Protein AF-A0ABD5MRG3-F1 (afdb_monomer_lite)

Radius of gyration: 15.88 Å; chains: 1; bounding box: 38×18×53 Å

Foldseek 3Di:
DLVVVLVVLVVVLVVVLVVVVVVVVVCVPDDDDDLPQLVVLLVLLCVLQVVLVVQCVCVVVDVRDNSVSVSSNSSSVSSNCSSVVVVVSNDDDD

pLDDT: mean 73.6, std 13.41, range [42.59, 91.44]

Secondary structure (DSSP, 8-state):
-HHHHHHHHHHHHHHHHHHHHHHHHHGGGS---TT--HHHHHHHHHHHHHHHHHHHHHHHHSS--HHHHHHHHHHHHHHHHHHHHTGGGSS---

Structure (mmCIF, N/CA/C/O backbone):
data_AF-A0ABD5MRG3-F1
#
_entry.id   AF-A0ABD5MRG3-F1
#
loop_
_atom_site.group_PDB
_atom_site.id
_atom_site.type_symbol
_atom_site.label_atom_id
_atom_site.label_alt_id
_atom_site.label_comp_id
_atom_site.label_asym_id
_atom_site.label_entity_id
_atom_site.label_seq_id
_atom_site.pdbx_PDB_ins_code
_atom_site.Cartn_x
_atom_site.Cartn_y
_atom_site.Cartn_z
_atom_site.occupancy
_atom_site.B_iso_or_equiv
_atom_site.auth_seq_id
_atom_site.auth_comp_id
_atom_site.auth_asym_id
_atom_site.auth_atom_id
_atom_site.pdbx_PDB_model_num
ATOM 1 N N . MET A 1 1 ? 1.794 -8.104 -22.766 1.00 59.38 1 MET A N 1
ATOM 2 C CA . MET A 1 1 ? 1.685 -9.099 -21.675 1.00 59.38 1 MET A CA 1
ATOM 3 C C . MET A 1 1 ? 1.904 -8.456 -20.308 1.00 59.38 1 MET A C 1
ATOM 5 O O . MET A 1 1 ? 0.983 -8.476 -19.507 1.00 59.38 1 MET A O 1
ATOM 9 N N . ILE A 1 2 ? 3.050 -7.810 -20.068 1.00 53.78 2 ILE A N 1
ATOM 10 C CA . ILE A 1 2 ? 3.375 -7.145 -18.788 1.00 53.78 2 ILE A CA 1
ATOM 11 C C . ILE A 1 2 ? 2.370 -6.035 -18.431 1.00 53.78 2 ILE A C 1
ATOM 13 O O . ILE A 1 2 ? 1.807 -6.040 -17.343 1.00 53.78 2 ILE A O 1
ATOM 17 N N . ILE A 1 3 ? 2.039 -5.158 -19.386 1.00 58.25 3 ILE A N 1
ATOM 18 C CA . ILE A 1 3 ? 1.043 -4.082 -19.204 1.00 58.25 3 ILE A CA 1
ATOM 19 C C . ILE A 1 3 ? -0.332 -4.638 -18.792 1.00 58.25 3 ILE A C 1
ATOM 21 O O . ILE A 1 3 ? -1.002 -4.094 -17.919 1.00 58.25 3 ILE A O 1
ATOM 25 N N . SER A 1 4 ? -0.744 -5.758 -19.389 1.00 56.91 4 SER A N 1
ATOM 26 C CA . SER A 1 4 ? -2.015 -6.423 -19.088 1.00 56.91 4 SER A CA 1
ATOM 27 C C . SER A 1 4 ? -2.037 -6.978 -17.659 1.00 56.91 4 SER A C 1
ATOM 29 O O . SER A 1 4 ? -3.034 -6.838 -16.961 1.00 56.91 4 SER A O 1
ATOM 31 N N . ILE A 1 5 ? -0.922 -7.555 -17.205 1.00 63.16 5 ILE A N 1
ATOM 32 C CA . ILE A 1 5 ? -0.758 -8.071 -15.839 1.00 63.16 5 ILE A CA 1
ATOM 33 C C . ILE A 1 5 ? -0.756 -6.913 -14.831 1.00 63.16 5 ILE A C 1
ATOM 35 O O . ILE A 1 5 ? -1.440 -6.985 -13.811 1.00 63.16 5 ILE A O 1
ATOM 39 N N . ALA A 1 6 ? -0.065 -5.815 -15.144 1.00 59.47 6 ALA A N 1
ATOM 40 C CA . ALA A 1 6 ? -0.017 -4.623 -14.301 1.00 59.47 6 ALA A CA 1
ATOM 41 C C . ALA A 1 6 ? -1.411 -4.008 -14.085 1.00 59.47 6 ALA A C 1
ATOM 43 O O . ALA A 1 6 ? -1.774 -3.670 -12.957 1.00 59.47 6 ALA A O 1
ATOM 44 N N . LEU A 1 7 ? -2.223 -3.925 -15.144 1.00 59.94 7 LEU A N 1
ATOM 45 C CA . LEU A 1 7 ? -3.602 -3.437 -15.061 1.00 59.94 7 LEU A CA 1
ATOM 46 C C . LEU A 1 7 ? -4.477 -4.325 -14.173 1.00 59.94 7 LEU A C 1
ATOM 48 O O . LEU A 1 7 ? -5.265 -3.806 -13.387 1.00 59.94 7 LEU A O 1
ATOM 52 N N . VAL A 1 8 ? -4.309 -5.647 -14.245 1.00 66.19 8 VAL A N 1
ATOM 53 C CA . VAL A 1 8 ? -5.041 -6.596 -13.391 1.00 66.19 8 VAL A CA 1
ATOM 54 C C . VAL A 1 8 ? -4.649 -6.430 -11.921 1.00 66.19 8 VAL A C 1
ATOM 56 O O . VAL A 1 8 ? -5.523 -6.358 -11.058 1.00 66.19 8 VAL A O 1
ATOM 59 N N . VAL A 1 9 ? -3.353 -6.305 -11.622 1.00 68.88 9 VAL A N 1
ATOM 60 C CA . VAL A 1 9 ? -2.853 -6.101 -10.250 1.00 68.88 9 VAL A CA 1
ATOM 61 C C . VAL A 1 9 ? -3.346 -4.772 -9.665 1.00 68.88 9 VAL A C 1
ATOM 63 O O . VAL A 1 9 ? -3.767 -4.725 -8.504 1.00 68.88 9 VAL A O 1
ATOM 66 N N . LEU A 1 10 ? -3.356 -3.705 -10.469 1.00 66.88 10 LEU A N 1
ATOM 67 C CA . LEU A 1 10 ? -3.899 -2.400 -10.087 1.00 66.88 10 LEU A CA 1
ATOM 68 C C . LEU A 1 10 ? -5.399 -2.486 -9.762 1.00 66.88 10 LEU A C 1
ATOM 70 O O . LEU A 1 10 ? -5.854 -1.973 -8.741 1.00 66.88 10 LEU A O 1
ATOM 74 N N . LEU A 1 11 ? -6.172 -3.179 -10.598 1.00 69.06 11 LEU A N 1
ATOM 75 C CA . LEU A 1 11 ? -7.612 -3.349 -10.395 1.00 69.06 11 LEU A CA 1
ATOM 76 C C . LEU A 1 11 ? -7.907 -4.132 -9.109 1.00 69.06 11 LEU A C 1
ATOM 78 O O . LEU A 1 11 ? -8.745 -3.719 -8.30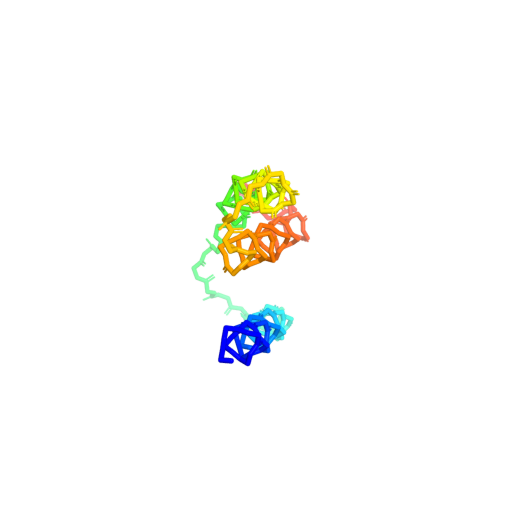8 1.00 69.06 11 LEU A O 1
ATOM 82 N N . LEU A 1 12 ? -7.166 -5.216 -8.864 1.00 62.97 12 LEU A N 1
ATOM 83 C CA . LEU A 1 12 ? -7.290 -6.024 -7.649 1.00 62.97 12 LEU A CA 1
ATOM 84 C C . LEU A 1 12 ? -6.950 -5.222 -6.387 1.00 62.97 12 LEU A C 1
ATOM 86 O O . LEU A 1 12 ? -7.668 -5.307 -5.391 1.00 62.97 12 LEU A O 1
ATOM 90 N N . THR A 1 13 ? -5.899 -4.402 -6.420 1.00 62.03 13 THR A N 1
ATOM 91 C CA . THR A 1 13 ? -5.515 -3.567 -5.269 1.00 62.03 13 THR A CA 1
ATOM 92 C C . THR A 1 13 ? -6.521 -2.451 -4.990 1.00 62.03 13 THR A C 1
ATOM 94 O O . THR A 1 13 ? -6.815 -2.187 -3.821 1.00 62.03 13 THR A O 1
ATOM 97 N N . ILE A 1 14 ? -7.114 -1.843 -6.024 1.00 70.75 14 ILE A N 1
ATOM 98 C CA . ILE A 1 14 ? -8.214 -0.876 -5.874 1.00 70.75 14 ILE A CA 1
ATOM 99 C C . ILE A 1 14 ? -9.433 -1.553 -5.238 1.00 70.75 14 ILE A C 1
ATOM 101 O O . ILE A 1 14 ? -9.981 -1.037 -4.262 1.00 70.75 14 ILE A O 1
ATOM 105 N N . ILE A 1 15 ? -9.819 -2.736 -5.727 1.00 73.81 15 ILE A N 1
ATOM 106 C CA . ILE A 1 15 ? -10.942 -3.510 -5.178 1.00 73.81 15 ILE A CA 1
ATOM 107 C C . ILE A 1 15 ? -10.701 -3.840 -3.701 1.00 73.81 15 ILE A C 1
ATOM 109 O O . ILE A 1 15 ? -11.580 -3.607 -2.871 1.00 73.81 15 ILE A O 1
ATOM 113 N N . VAL A 1 16 ? -9.510 -4.330 -3.348 1.00 66.25 16 VAL A N 1
ATOM 114 C CA . VAL A 1 16 ? -9.150 -4.665 -1.961 1.00 66.25 16 VAL A CA 1
ATOM 115 C C . VAL A 1 16 ? -9.155 -3.419 -1.073 1.00 66.25 16 VAL A C 1
ATOM 117 O O . VAL A 1 16 ? -9.706 -3.456 0.027 1.00 66.25 16 VAL A O 1
ATOM 120 N N . SER A 1 17 ? -8.619 -2.297 -1.555 1.00 64.50 17 SER A N 1
ATOM 121 C CA . SER A 1 17 ? -8.604 -1.023 -0.822 1.00 64.50 17 SER A CA 1
ATOM 122 C C . SER A 1 17 ? -10.019 -0.512 -0.534 1.00 64.50 17 SER A C 1
ATOM 124 O O . SER A 1 17 ? -10.327 -0.140 0.600 1.00 64.50 17 SER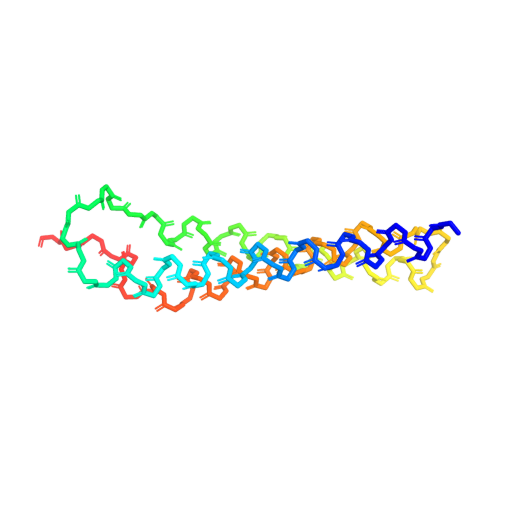 A O 1
ATOM 126 N N . ILE A 1 18 ? -10.906 -0.560 -1.533 1.00 72.81 18 ILE A N 1
ATOM 127 C CA . ILE A 1 18 ? -12.316 -0.173 -1.395 1.00 72.81 18 ILE A CA 1
ATOM 128 C C . ILE A 1 18 ? -13.052 -1.138 -0.459 1.00 72.81 18 ILE A C 1
ATOM 130 O O . ILE A 1 18 ? -13.780 -0.695 0.430 1.00 72.81 18 ILE A O 1
ATOM 134 N N . ALA A 1 19 ? -12.843 -2.449 -0.597 1.00 68.75 19 ALA A N 1
ATOM 135 C CA . ALA A 1 19 ? -13.459 -3.452 0.267 1.00 68.75 19 ALA A CA 1
ATOM 136 C C . ALA A 1 19 ? -13.058 -3.252 1.737 1.00 68.75 19 ALA A C 1
ATOM 138 O O . ALA A 1 19 ? -13.919 -3.233 2.617 1.00 68.75 19 ALA A O 1
ATOM 139 N N . LEU A 1 20 ? -11.771 -3.021 2.011 1.00 59.72 20 LEU A N 1
ATOM 140 C CA . LEU A 1 20 ? -11.276 -2.717 3.354 1.00 59.72 20 LEU A CA 1
ATOM 141 C C . LEU A 1 20 ? -11.865 -1.407 3.891 1.00 59.72 20 LEU A C 1
ATOM 143 O O . LEU A 1 20 ? -12.299 -1.363 5.044 1.00 59.72 20 LEU A O 1
ATOM 147 N N . MET A 1 21 ? -11.956 -0.366 3.058 1.00 61.69 21 MET A N 1
ATOM 148 C CA . MET A 1 21 ? -12.592 0.903 3.422 1.00 61.69 21 MET A CA 1
ATOM 149 C C . MET A 1 21 ? -14.069 0.710 3.800 1.00 61.69 21 MET A C 1
ATOM 151 O O . MET A 1 21 ? -14.506 1.207 4.840 1.00 61.69 21 MET A O 1
ATOM 155 N N . LEU A 1 22 ? -14.827 -0.066 3.020 1.00 68.69 22 LEU A N 1
ATOM 156 C CA . LEU A 1 22 ? -16.236 -0.379 3.282 1.00 68.69 22 LEU A CA 1
ATOM 157 C C . LEU A 1 22 ? -16.424 -1.238 4.539 1.00 68.69 22 LEU A C 1
ATOM 159 O O . LEU A 1 22 ? -17.345 -0.989 5.321 1.00 68.69 22 LEU A O 1
ATOM 163 N N . VAL A 1 23 ? -15.547 -2.218 4.775 1.00 60.91 23 VAL A N 1
ATOM 164 C CA . VAL A 1 23 ? -15.558 -3.046 5.991 1.00 60.91 23 VAL A CA 1
ATOM 165 C C . VAL A 1 23 ? -15.291 -2.186 7.226 1.00 60.91 23 VAL A C 1
ATOM 167 O O . VAL A 1 23 ? -16.011 -2.299 8.220 1.00 60.91 23 VAL A O 1
ATOM 170 N N . VAL A 1 24 ? -14.309 -1.284 7.168 1.00 57.00 24 VAL A N 1
ATOM 171 C CA . VAL A 1 24 ? -14.014 -0.342 8.259 1.00 57.00 24 VAL A CA 1
ATOM 172 C C . VAL A 1 24 ? -15.181 0.623 8.483 1.00 57.00 24 VAL A C 1
ATOM 174 O O . VAL A 1 24 ? -15.538 0.895 9.632 1.00 57.00 24 VAL A O 1
ATOM 177 N N . TRP A 1 25 ? -15.815 1.104 7.411 1.00 54.47 25 TRP A N 1
ATOM 178 C CA . TRP A 1 25 ? -16.956 2.012 7.510 1.00 54.47 25 TRP A CA 1
ATOM 179 C C . TRP A 1 25 ? -18.178 1.325 8.137 1.00 54.47 25 TRP A C 1
ATOM 181 O O . TRP A 1 25 ? -18.779 1.871 9.065 1.00 54.47 25 TRP A O 1
ATOM 191 N N . LYS A 1 26 ? -18.505 0.094 7.726 1.00 55.62 26 LYS A N 1
ATOM 192 C CA . LYS A 1 26 ? -19.615 -0.681 8.307 1.00 55.62 26 LYS A CA 1
ATOM 193 C C . LYS A 1 26 ? -19.363 -1.086 9.764 1.00 55.62 26 LYS A C 1
ATOM 195 O O . LYS A 1 26 ? -20.295 -1.064 10.566 1.00 55.62 26 LYS A O 1
ATOM 200 N N . ARG A 1 27 ? -18.111 -1.367 10.153 1.00 48.88 27 ARG A N 1
ATOM 201 C CA . ARG A 1 27 ? -17.746 -1.742 11.536 1.00 48.88 27 ARG A CA 1
ATOM 202 C C . ARG A 1 27 ? -17.917 -0.627 12.575 1.00 48.88 27 ARG A C 1
ATOM 204 O O . ARG A 1 27 ? -17.852 -0.917 13.764 1.00 48.88 27 ARG A O 1
ATOM 211 N N . LYS A 1 28 ? -18.205 0.625 12.186 1.00 49.47 28 LYS A N 1
ATOM 212 C CA . LYS A 1 28 ? -18.605 1.673 13.150 1.00 49.47 28 LYS A CA 1
ATOM 213 C C . LYS A 1 28 ? -19.926 1.367 13.875 1.00 49.47 28 LYS A C 1
ATOM 215 O O . LYS A 1 28 ? -20.160 1.977 14.912 1.00 49.47 28 LYS A O 1
ATOM 220 N N . LYS A 1 29 ? -20.774 0.465 13.356 1.00 46.09 29 LYS A N 1
ATOM 221 C CA . LYS A 1 29 ? -22.092 0.151 13.943 1.00 46.09 29 LYS A CA 1
ATOM 222 C C . LYS A 1 29 ? -22.136 -1.080 14.856 1.00 46.09 29 LYS A C 1
ATOM 224 O O . LYS A 1 29 ? -23.124 -1.234 15.561 1.00 46.09 29 LYS A O 1
ATOM 229 N N . THR A 1 30 ? -21.108 -1.930 14.878 1.00 42.97 30 THR A N 1
ATOM 230 C CA . THR A 1 30 ? -21.168 -3.213 15.599 1.00 42.97 30 THR A CA 1
ATOM 231 C C . THR A 1 30 ? -20.021 -3.322 16.595 1.00 42.97 30 THR A C 1
ATOM 233 O O . THR A 1 30 ? -18.888 -3.665 16.269 1.00 42.97 30 THR A O 1
ATOM 236 N N . THR A 1 31 ? -20.365 -2.906 17.805 1.00 51.25 31 THR A N 1
ATOM 237 C CA . THR A 1 31 ? -19.843 -3.242 19.131 1.00 51.25 31 THR A CA 1
ATOM 238 C C . THR A 1 31 ? -18.966 -4.512 19.191 1.00 51.25 31 THR A C 1
ATOM 240 O O . THR A 1 31 ? -19.334 -5.553 18.664 1.00 51.25 31 THR A O 1
ATOM 243 N N . GLU A 1 32 ? -17.816 -4.393 19.872 1.00 49.72 32 GLU A N 1
ATOM 244 C CA . GLU A 1 32 ? -16.975 -5.478 20.432 1.00 49.72 32 GLU A CA 1
ATOM 245 C C . GLU A 1 32 ? -16.219 -6.453 19.505 1.00 49.72 32 GLU A C 1
ATOM 247 O O . GLU A 1 32 ? -16.301 -7.669 19.638 1.00 49.72 32 GLU A O 1
ATOM 252 N N . ILE A 1 33 ? -15.330 -5.943 18.649 1.00 48.50 33 ILE A N 1
ATOM 253 C CA . ILE A 1 33 ? -14.315 -6.783 17.987 1.00 48.50 33 ILE A CA 1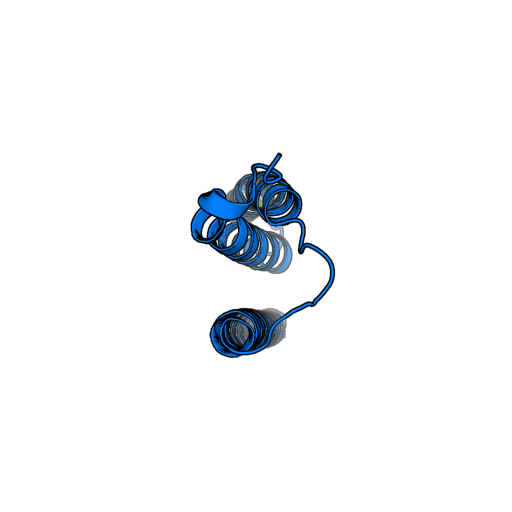
ATOM 254 C C . ILE A 1 33 ? -12.932 -6.356 18.481 1.00 48.50 33 ILE A C 1
ATOM 256 O O . ILE A 1 33 ? -12.609 -5.168 18.418 1.00 48.50 33 ILE A O 1
ATOM 260 N N . GLN A 1 34 ? -12.161 -7.326 19.001 1.00 52.19 34 GLN A N 1
ATOM 261 C CA . GLN A 1 34 ? -10.753 -7.253 19.430 1.00 52.19 34 GLN A CA 1
ATOM 262 C C . GLN A 1 34 ? -10.056 -5.965 18.983 1.00 52.19 34 GLN A C 1
ATOM 264 O O . GLN A 1 34 ? -9.932 -5.736 17.778 1.00 52.19 34 GLN A O 1
ATOM 269 N N . LYS A 1 35 ? -9.628 -5.131 19.948 1.00 63.16 35 LYS A N 1
ATOM 270 C CA . LYS A 1 35 ? -9.056 -3.784 19.740 1.00 63.16 35 LYS A CA 1
ATOM 271 C C . LYS A 1 35 ? -8.108 -3.772 18.535 1.00 63.16 35 LYS A C 1
ATOM 273 O O . LYS A 1 35 ? -6.926 -4.079 18.662 1.00 63.16 35 LYS A O 1
ATOM 278 N N . THR A 1 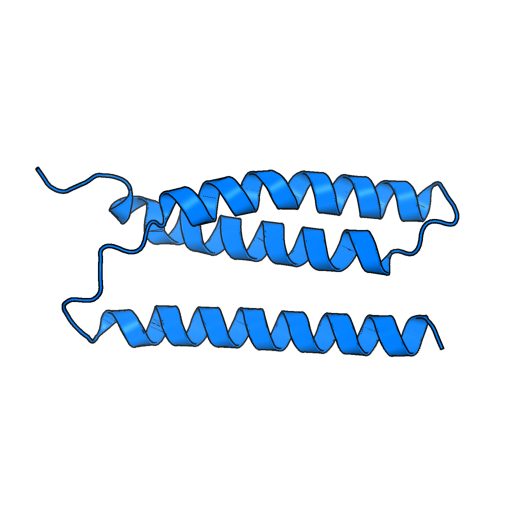36 ? -8.643 -3.422 17.366 1.00 71.25 36 THR A N 1
ATOM 279 C CA . THR A 1 36 ? -7.892 -3.392 16.112 1.00 71.25 36 THR A CA 1
ATOM 280 C C . THR A 1 36 ? -6.708 -2.451 16.299 1.00 71.25 36 THR A C 1
ATOM 282 O O . THR A 1 36 ? -6.894 -1.300 16.700 1.00 71.25 36 THR A O 1
ATOM 285 N N . ASN A 1 37 ? -5.486 -2.931 16.057 1.00 78.69 37 ASN A N 1
ATOM 286 C CA . ASN A 1 37 ? -4.282 -2.139 16.285 1.00 78.69 37 ASN A CA 1
ATOM 287 C C . ASN A 1 37 ? -4.051 -1.169 15.117 1.00 78.69 37 ASN A C 1
ATOM 289 O O . ASN A 1 37 ? -3.218 -1.389 14.242 1.00 78.69 37 ASN A O 1
ATOM 293 N N . TYR A 1 38 ? -4.798 -0.064 15.114 1.00 83.25 38 TYR A N 1
ATOM 294 C CA . TYR A 1 38 ? -4.667 1.004 14.118 1.00 83.25 38 TYR A CA 1
ATOM 295 C C . TYR A 1 38 ? -3.272 1.636 14.091 1.00 83.25 38 TYR A C 1
ATOM 297 O O . TYR A 1 38 ? -2.862 2.167 13.061 1.00 83.25 38 TYR A O 1
ATOM 305 N N . ARG A 1 39 ? -2.517 1.544 15.193 1.00 82.44 39 ARG A N 1
ATOM 306 C CA . ARG A 1 39 ? -1.124 1.991 15.233 1.00 82.44 39 ARG A CA 1
ATOM 307 C C . ARG A 1 39 ? -0.226 1.081 14.391 1.00 82.44 39 ARG A C 1
ATOM 309 O O . ARG A 1 39 ? 0.637 1.589 13.691 1.00 82.44 39 ARG A O 1
ATOM 316 N N . ALA A 1 40 ? -0.460 -0.233 14.399 1.00 82.19 40 ALA A N 1
ATOM 317 C CA . ALA A 1 40 ? 0.269 -1.168 13.539 1.00 82.19 40 ALA A CA 1
ATOM 318 C C . ALA A 1 40 ? -0.011 -0.916 12.049 1.00 82.19 40 ALA A C 1
ATOM 320 O O . ALA A 1 40 ? 0.925 -0.902 11.258 1.00 82.19 40 ALA A O 1
ATOM 321 N N . PHE A 1 41 ? -1.263 -0.626 11.673 1.00 86.19 41 PHE A N 1
ATOM 322 C CA . PHE A 1 41 ? -1.585 -0.209 10.301 1.00 86.19 41 PHE A CA 1
ATOM 323 C C . PHE A 1 41 ? -0.835 1.065 9.903 1.00 86.19 41 PHE A C 1
ATOM 325 O O . PHE A 1 41 ? -0.228 1.106 8.842 1.00 86.19 41 PHE A O 1
ATOM 332 N N . PHE A 1 42 ? -0.787 2.072 10.775 1.00 86.44 42 PHE A N 1
ATOM 333 C CA . PHE A 1 42 ? -0.029 3.290 10.490 1.00 86.44 42 PHE A CA 1
ATOM 334 C C . PHE A 1 42 ? 1.468 3.024 10.261 1.00 86.44 42 PHE A C 1
ATOM 336 O O . PHE A 1 42 ? 2.045 3.546 9.312 1.00 86.44 42 PHE A O 1
ATOM 343 N N . ILE A 1 43 ? 2.077 2.185 11.107 1.00 82.62 43 ILE A N 1
ATOM 344 C CA . ILE A 1 43 ? 3.495 1.814 11.005 1.00 82.62 43 ILE A CA 1
ATOM 345 C C . ILE A 1 43 ? 3.762 1.066 9.693 1.00 82.62 43 ILE A C 1
ATOM 347 O O . ILE A 1 43 ? 4.656 1.463 8.955 1.00 82.62 43 ILE A O 1
ATOM 351 N N . MET A 1 44 ? 2.955 0.053 9.356 1.00 84.00 44 MET A N 1
ATOM 352 C CA . MET A 1 44 ? 3.087 -0.673 8.083 1.00 84.00 44 MET A CA 1
ATOM 353 C C . MET A 1 44 ? 2.938 0.257 6.873 1.00 84.00 44 MET A C 1
ATOM 355 O O . MET A 1 44 ? 3.680 0.133 5.903 1.00 84.00 44 MET A O 1
ATOM 359 N N . GLY A 1 45 ? 2.015 1.218 6.947 1.00 86.75 45 GLY A N 1
ATOM 360 C CA . GLY A 1 45 ? 1.825 2.223 5.908 1.00 86.75 45 GLY A CA 1
ATOM 361 C C . GLY A 1 45 ? 3.057 3.093 5.681 1.00 86.75 45 GLY A C 1
ATOM 362 O O . GLY A 1 45 ? 3.538 3.181 4.554 1.00 86.75 45 GLY A O 1
ATOM 363 N N . ILE A 1 46 ? 3.613 3.674 6.747 1.00 83.25 46 ILE A N 1
ATOM 364 C CA . ILE A 1 46 ? 4.824 4.506 6.665 1.00 83.25 46 ILE A CA 1
ATOM 365 C C . ILE A 1 46 ? 6.057 3.692 6.268 1.00 83.25 46 ILE A C 1
ATOM 367 O O . ILE A 1 46 ? 6.986 4.261 5.711 1.00 83.25 46 ILE A O 1
ATOM 371 N N . SER A 1 47 ? 6.088 2.381 6.507 1.00 78.81 47 SER A N 1
ATOM 372 C CA . SER A 1 47 ? 7.157 1.520 5.993 1.00 78.81 47 SER A CA 1
ATOM 373 C C . SER A 1 47 ? 7.013 1.251 4.491 1.00 78.81 47 SER A C 1
ATOM 375 O O . SER A 1 47 ? 7.989 1.371 3.755 1.00 78.81 47 SER A O 1
ATOM 377 N N . PHE A 1 48 ? 5.811 0.917 4.010 1.00 83.00 48 PHE A N 1
ATOM 378 C CA . PHE A 1 48 ? 5.601 0.546 2.604 1.00 83.00 48 PHE A CA 1
ATOM 379 C C . PHE A 1 48 ? 5.510 1.733 1.645 1.00 83.00 48 PHE A C 1
ATOM 381 O O . PHE A 1 48 ? 5.896 1.599 0.489 1.00 83.00 48 PHE A O 1
ATOM 388 N N . LEU A 1 49 ? 5.053 2.898 2.105 1.00 85.06 49 LEU A N 1
ATOM 389 C C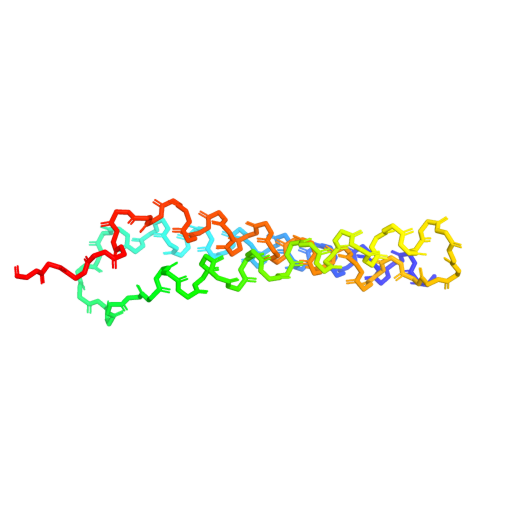A . LEU A 1 49 ? 4.921 4.097 1.273 1.00 85.06 49 LEU A CA 1
ATOM 390 C C . LEU A 1 49 ? 6.268 4.579 0.690 1.00 85.06 49 LEU A C 1
ATOM 392 O O . LEU 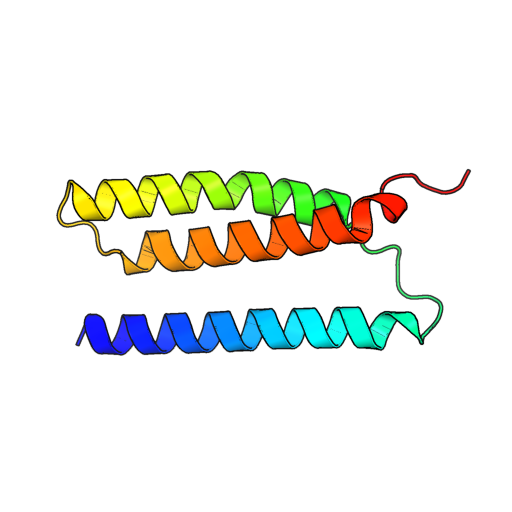A 1 49 ? 6.350 4.712 -0.533 1.00 85.06 49 LEU A O 1
ATOM 396 N N . PRO A 1 50 ? 7.340 4.791 1.483 1.00 72.12 50 PRO A N 1
ATOM 397 C CA . PRO A 1 50 ? 8.648 5.161 0.948 1.00 72.12 50 PRO A CA 1
ATOM 398 C C . PRO A 1 50 ? 9.285 4.023 0.145 1.00 72.12 50 PRO A C 1
ATOM 400 O O . PRO A 1 50 ? 9.926 4.302 -0.860 1.00 72.12 50 PRO A O 1
ATOM 403 N N . LEU A 1 51 ? 9.072 2.754 0.519 1.00 80.81 51 LEU A N 1
ATOM 404 C CA . LEU A 1 51 ? 9.543 1.610 -0.271 1.00 80.81 51 LEU A CA 1
ATOM 405 C C . LEU A 1 51 ? 8.916 1.598 -1.670 1.00 80.81 51 LEU A C 1
ATOM 407 O O . LEU A 1 51 ? 9.636 1.513 -2.660 1.00 80.81 51 LEU A O 1
ATOM 411 N N . GLY A 1 52 ? 7.593 1.744 -1.765 1.00 86.69 52 GLY A N 1
ATOM 412 C CA . GLY A 1 52 ? 6.889 1.830 -3.042 1.00 86.69 52 GLY A CA 1
ATOM 413 C C . GLY A 1 52 ? 7.362 3.006 -3.889 1.00 86.69 52 GLY A C 1
ATOM 414 O O . GLY A 1 52 ? 7.587 2.846 -5.085 1.00 86.69 52 GLY A O 1
ATOM 415 N N . LEU A 1 53 ? 7.601 4.161 -3.260 1.00 83.31 53 LEU A N 1
ATOM 416 C CA . LEU A 1 53 ? 8.134 5.340 -3.941 1.00 83.31 53 LEU A CA 1
ATOM 417 C C . LEU A 1 53 ? 9.556 5.106 -4.480 1.00 83.31 53 LEU A C 1
ATOM 419 O O . LEU A 1 53 ? 9.825 5.442 -5.630 1.00 83.31 53 LEU A O 1
ATOM 423 N N . ILE A 1 54 ? 10.446 4.495 -3.689 1.00 81.38 54 ILE A N 1
ATOM 424 C CA . ILE A 1 54 ? 11.812 4.150 -4.113 1.00 81.38 54 ILE A CA 1
ATOM 425 C C . ILE A 1 54 ? 11.776 3.181 -5.293 1.00 81.38 54 ILE A C 1
ATOM 427 O O . ILE A 1 54 ? 12.459 3.419 -6.283 1.00 81.38 54 ILE A O 1
ATOM 431 N N . PHE A 1 55 ? 10.959 2.127 -5.225 1.00 82.94 55 PHE A N 1
ATOM 432 C CA . PHE A 1 55 ? 10.825 1.173 -6.326 1.00 82.94 55 PHE A CA 1
ATOM 433 C C . PHE A 1 55 ? 10.235 1.822 -7.579 1.00 82.94 55 PHE A C 1
ATOM 435 O O . PHE A 1 55 ? 10.713 1.546 -8.670 1.00 82.94 55 PHE A O 1
ATOM 442 N N . MET A 1 56 ? 9.262 2.727 -7.443 1.00 84.00 56 MET A N 1
ATOM 443 C CA . MET A 1 56 ? 8.749 3.488 -8.584 1.00 84.00 56 MET A CA 1
ATOM 444 C C . MET A 1 56 ? 9.827 4.374 -9.217 1.00 84.00 56 MET A C 1
ATOM 446 O O . MET A 1 56 ? 9.962 4.373 -10.434 1.00 84.00 56 MET A O 1
ATOM 450 N N . ILE A 1 57 ? 10.614 5.106 -8.419 1.00 79.62 57 ILE A N 1
ATOM 451 C CA . ILE A 1 57 ? 11.723 5.934 -8.925 1.00 79.62 57 ILE A CA 1
ATOM 452 C C . ILE A 1 57 ? 12.788 5.053 -9.590 1.00 79.62 57 ILE A C 1
ATOM 454 O O . ILE A 1 57 ? 13.274 5.386 -10.668 1.00 79.62 57 ILE A O 1
ATOM 458 N N . ALA A 1 58 ? 13.115 3.908 -8.990 1.00 78.06 58 ALA A N 1
ATOM 459 C CA . ALA A 1 58 ? 14.044 2.942 -9.562 1.00 78.06 58 ALA A CA 1
ATOM 460 C C . ALA A 1 58 ? 13.535 2.389 -10.902 1.00 78.06 58 ALA A C 1
ATOM 462 O O . ALA A 1 58 ? 14.321 2.264 -11.831 1.00 78.06 58 ALA A O 1
ATOM 463 N N . SER A 1 59 ? 12.228 2.159 -11.049 1.00 84.19 59 SER A N 1
ATOM 464 C CA . SER A 1 59 ? 11.607 1.791 -12.328 1.00 84.19 59 SER A CA 1
ATOM 465 C C . SER A 1 59 ? 11.669 2.887 -13.395 1.00 84.19 59 SER A C 1
ATOM 467 O O . SER A 1 59 ? 11.606 2.583 -14.579 1.00 84.19 59 SER A O 1
ATOM 469 N N . PHE A 1 60 ? 11.786 4.163 -13.012 1.00 75.12 60 PHE A N 1
ATOM 470 C CA . PHE A 1 60 ? 12.022 5.254 -13.967 1.00 75.12 60 PHE A CA 1
ATOM 471 C C . PHE A 1 60 ? 13.496 5.385 -14.369 1.00 75.12 60 PHE A C 1
ATOM 473 O O . PHE A 1 60 ? 13.790 5.898 -15.446 1.00 75.12 60 PHE A O 1
ATOM 480 N N . LEU A 1 61 ? 14.419 4.959 -13.503 1.00 77.56 61 LEU A N 1
ATOM 481 C CA . LEU A 1 61 ? 15.868 5.090 -13.694 1.00 77.56 61 LEU A CA 1
ATOM 482 C C . LEU A 1 61 ? 16.540 3.793 -14.176 1.00 77.56 61 LEU A C 1
ATOM 484 O O . LEU A 1 61 ? 17.736 3.787 -14.457 1.00 77.56 61 LEU A O 1
ATOM 488 N N . SER A 1 62 ? 15.821 2.676 -14.213 1.00 77.75 62 SER A N 1
ATOM 489 C CA . SER A 1 62 ? 16.335 1.338 -14.526 1.00 77.75 62 SER A CA 1
ATOM 490 C C . SER A 1 62 ? 15.233 0.488 -15.161 1.00 77.75 62 SER A C 1
ATOM 492 O O . SER A 1 62 ? 14.058 0.762 -14.947 1.00 77.75 62 SER A O 1
ATOM 494 N N . ASP A 1 63 ? 15.588 -0.601 -15.851 1.00 81.81 63 ASP A N 1
ATOM 495 C CA . ASP A 1 63 ? 14.641 -1.581 -16.433 1.00 81.81 63 ASP A CA 1
ATOM 496 C C . ASP A 1 63 ? 13.910 -2.448 -15.376 1.00 81.81 63 ASP A C 1
ATOM 498 O O . ASP A 1 63 ? 13.535 -3.598 -15.611 1.00 81.81 63 ASP A O 1
ATOM 502 N N . ILE A 1 64 ? 13.720 -1.915 -14.167 1.00 77.00 64 ILE A N 1
ATOM 503 C CA . ILE A 1 64 ? 12.956 -2.559 -13.103 1.00 77.00 64 ILE A CA 1
ATOM 504 C C . ILE A 1 64 ? 11.479 -2.320 -13.383 1.00 77.00 64 ILE A C 1
ATOM 506 O O . ILE A 1 64 ? 11.024 -1.182 -13.473 1.00 77.00 64 ILE A O 1
ATOM 510 N N . ASP A 1 65 ? 10.701 -3.391 -13.451 1.00 83.31 65 ASP A N 1
ATOM 511 C CA . ASP A 1 65 ? 9.274 -3.281 -13.716 1.00 83.31 65 ASP A CA 1
ATOM 512 C C . ASP A 1 65 ? 8.534 -2.539 -12.581 1.00 83.31 65 ASP A C 1
ATOM 514 O O . ASP A 1 65 ? 8.650 -2.861 -11.393 1.00 83.31 65 ASP A O 1
ATOM 518 N N . ILE A 1 66 ? 7.731 -1.543 -12.965 1.00 84.62 66 ILE A N 1
ATOM 519 C CA . ILE A 1 66 ? 6.902 -0.724 -12.069 1.00 84.62 66 ILE A CA 1
ATOM 520 C C . ILE A 1 66 ? 5.870 -1.554 -11.294 1.00 84.62 66 ILE A C 1
ATOM 522 O O . ILE A 1 66 ? 5.327 -1.100 -10.281 1.00 84.62 66 ILE A O 1
ATOM 526 N N . THR A 1 67 ? 5.624 -2.790 -11.736 1.00 80.50 67 THR A N 1
ATOM 527 C CA . THR A 1 67 ? 4.747 -3.766 -11.076 1.00 80.50 67 THR A CA 1
ATOM 528 C C . THR A 1 67 ? 5.133 -4.072 -9.631 1.00 80.50 67 THR A C 1
ATOM 530 O O . THR A 1 67 ? 4.278 -4.536 -8.881 1.00 80.50 67 THR A O 1
ATOM 533 N N . ILE A 1 68 ? 6.363 -3.775 -9.203 1.00 80.75 68 ILE A N 1
ATOM 534 C CA . ILE A 1 68 ? 6.789 -3.916 -7.804 1.00 80.75 68 ILE A CA 1
ATOM 535 C C . ILE A 1 68 ? 6.484 -2.640 -7.007 1.00 80.75 68 ILE A C 1
ATOM 537 O O . ILE A 1 68 ? 5.896 -2.701 -5.925 1.00 80.75 68 ILE A O 1
ATOM 541 N N . GLY A 1 69 ? 6.850 -1.472 -7.542 1.00 84.75 69 GLY A N 1
ATOM 542 C CA . GLY A 1 69 ? 6.728 -0.201 -6.826 1.00 84.75 69 GLY A CA 1
ATOM 543 C C . GLY A 1 69 ? 5.287 0.256 -6.627 1.00 84.75 69 GLY A C 1
ATOM 544 O O . GLY A 1 69 ? 4.920 0.692 -5.533 1.00 84.75 69 GLY A O 1
ATOM 545 N N . LEU A 1 70 ? 4.446 0.104 -7.652 1.00 85.75 70 LEU A N 1
ATOM 546 C CA . LEU A 1 70 ? 3.076 0.613 -7.626 1.00 85.75 70 LEU A CA 1
ATOM 547 C C . LEU A 1 70 ? 2.194 -0.078 -6.561 1.00 85.75 70 LEU A C 1
ATOM 549 O O . LEU A 1 70 ? 1.549 0.635 -5.788 1.00 85.75 70 LEU A O 1
ATOM 553 N N . PRO A 1 71 ? 2.178 -1.421 -6.417 1.00 87.94 71 PRO A N 1
ATOM 554 C CA . PRO A 1 71 ? 1.404 -2.071 -5.358 1.00 87.94 71 PRO A CA 1
ATOM 555 C C . PRO A 1 71 ? 1.904 -1.730 -3.951 1.00 87.94 71 PRO A C 1
ATOM 557 O O . PRO A 1 71 ? 1.091 -1.489 -3.058 1.00 87.94 71 PRO A O 1
ATOM 560 N N . LEU A 1 72 ? 3.226 -1.665 -3.749 1.00 86.56 72 LEU A N 1
ATOM 561 C CA . LEU A 1 72 ? 3.833 -1.259 -2.476 1.00 86.56 72 LEU A CA 1
ATOM 562 C C . LEU A 1 72 ? 3.420 0.165 -2.093 1.00 86.56 72 LEU A C 1
ATOM 564 O O . LEU A 1 72 ? 3.060 0.417 -0.942 1.00 86.56 72 LEU A O 1
ATOM 568 N N . PHE A 1 73 ? 3.397 1.076 -3.067 1.00 89.44 73 PHE A N 1
ATOM 569 C CA . PHE A 1 73 ? 2.963 2.451 -2.860 1.00 89.44 73 PHE A CA 1
ATOM 570 C C . PHE A 1 73 ? 1.479 2.519 -2.473 1.00 89.44 73 PHE A C 1
ATOM 572 O O . PHE A 1 73 ? 1.130 3.162 -1.482 1.00 89.44 73 PHE A O 1
ATOM 579 N N . ILE A 1 74 ? 0.611 1.795 -3.188 1.00 89.44 74 ILE A N 1
ATOM 580 C CA . ILE A 1 74 ? -0.830 1.729 -2.894 1.00 89.44 74 ILE A CA 1
ATOM 581 C C . ILE A 1 74 ? -1.083 1.157 -1.491 1.00 89.44 74 ILE A C 1
ATOM 583 O O . ILE A 1 74 ? -1.872 1.724 -0.730 1.00 89.44 74 ILE A O 1
ATOM 587 N N . LEU A 1 75 ? -0.391 0.078 -1.109 1.00 86.88 75 LEU A N 1
ATOM 588 C CA . LEU A 1 75 ? -0.472 -0.493 0.241 1.00 86.88 75 LEU A CA 1
ATOM 589 C C . LEU A 1 75 ? 0.017 0.492 1.305 1.00 86.88 75 LEU A C 1
ATOM 591 O O . LEU A 1 75 ? -0.621 0.640 2.350 1.00 86.88 75 LEU A O 1
ATOM 595 N N . GLY A 1 76 ? 1.118 1.190 1.030 1.00 91.44 76 GLY A N 1
ATOM 596 C CA . GLY A 1 76 ? 1.661 2.232 1.891 1.00 91.44 76 GLY A CA 1
ATOM 597 C C . GLY A 1 76 ? 0.653 3.341 2.164 1.00 91.44 76 GLY A C 1
ATOM 598 O O . GLY A 1 76 ? 0.383 3.668 3.323 1.00 91.44 76 GLY A O 1
ATOM 599 N N . VAL A 1 77 ? 0.033 3.872 1.110 1.00 88.31 77 VAL A N 1
ATOM 600 C CA . VAL A 1 77 ? -1.025 4.883 1.219 1.00 88.31 77 VAL A CA 1
ATOM 601 C C . VAL A 1 77 ? -2.218 4.326 1.995 1.00 88.31 77 VAL A C 1
ATOM 603 O O . VAL A 1 77 ? -2.623 4.923 2.991 1.00 88.31 77 VAL A O 1
ATOM 606 N N . GLY A 1 78 ? -2.733 3.153 1.618 1.00 88.56 78 GLY A N 1
ATOM 607 C CA . GLY A 1 78 ? -3.907 2.547 2.247 1.00 88.56 78 GLY A CA 1
ATOM 608 C C . GLY A 1 78 ? -3.736 2.328 3.752 1.00 88.56 78 GLY A C 1
ATOM 609 O O . GLY A 1 78 ? -4.564 2.772 4.553 1.00 88.56 78 GLY A O 1
ATOM 610 N N . TYR A 1 79 ? -2.636 1.702 4.167 1.00 88.94 79 TYR A N 1
ATOM 611 C CA . TYR A 1 79 ? -2.361 1.445 5.579 1.00 88.94 79 TYR A CA 1
ATOM 612 C C . TYR A 1 79 ? -2.077 2.723 6.377 1.00 88.94 79 TYR A C 1
ATOM 614 O O . TYR A 1 79 ? -2.564 2.857 7.507 1.00 88.94 79 TYR A O 1
ATOM 622 N N . THR A 1 80 ? -1.383 3.696 5.778 1.00 89.56 80 THR A N 1
ATOM 623 C CA . THR A 1 80 ? -1.153 5.006 6.406 1.00 89.56 80 THR A CA 1
ATOM 624 C C . THR A 1 80 ? -2.481 5.718 6.639 1.00 89.56 80 THR A C 1
ATOM 626 O O . THR A 1 80 ? -2.748 6.172 7.753 1.00 89.56 80 THR A O 1
ATOM 629 N N . SER A 1 81 ? -3.357 5.753 5.631 1.00 89.75 81 SER A N 1
ATOM 630 C CA . SER A 1 81 ? -4.684 6.362 5.726 1.00 89.75 81 SER A CA 1
ATOM 631 C C . SER A 1 81 ? -5.550 5.686 6.791 1.00 89.75 81 SER A C 1
ATOM 633 O O . SER A 1 81 ? -6.143 6.382 7.616 1.00 89.75 81 SER A O 1
ATOM 635 N N . ILE A 1 82 ? -5.587 4.348 6.841 1.00 85.00 82 ILE A N 1
ATOM 636 C CA . ILE A 1 82 ? -6.343 3.593 7.858 1.00 85.00 82 ILE A CA 1
ATOM 637 C C . ILE A 1 82 ? -5.839 3.919 9.267 1.00 85.00 82 ILE A C 1
ATOM 639 O O . ILE A 1 82 ? -6.638 4.185 10.176 1.00 85.00 82 ILE A O 1
ATOM 643 N N . GLY A 1 83 ? -4.518 3.895 9.451 1.00 86.62 83 GLY A N 1
ATOM 644 C CA . GLY A 1 83 ? -3.883 4.151 10.733 1.00 86.62 83 GLY A CA 1
ATOM 645 C C . GLY A 1 83 ? -4.092 5.583 11.218 1.00 86.62 83 GLY A C 1
ATOM 646 O O . GLY A 1 83 ? -4.482 5.790 12.370 1.00 86.62 83 GLY A O 1
ATOM 647 N N . TRP A 1 84 ? -3.919 6.561 10.327 1.00 85.69 84 TRP A N 1
ATOM 648 C CA . TRP A 1 84 ? -4.102 7.984 10.613 1.00 85.69 84 TRP A CA 1
ATOM 649 C C . TRP A 1 84 ? -5.564 8.347 10.888 1.00 85.69 84 TRP A C 1
ATOM 651 O O . TRP A 1 84 ? -5.857 9.031 11.871 1.00 85.69 84 TRP A O 1
ATOM 661 N N . ALA A 1 85 ? -6.505 7.843 10.081 1.00 89.00 85 ALA A N 1
ATOM 662 C CA . ALA A 1 85 ? -7.940 8.086 10.263 1.00 89.00 85 ALA A CA 1
ATOM 663 C C . ALA A 1 85 ? -8.466 7.562 11.611 1.00 89.00 85 ALA A C 1
ATOM 665 O O . ALA A 1 85 ? -9.461 8.059 12.136 1.00 89.00 85 ALA A O 1
ATOM 666 N N . ASN A 1 86 ? -7.779 6.578 12.197 1.00 87.50 86 ASN A N 1
ATOM 667 C CA . ASN A 1 86 ? -8.106 5.992 13.493 1.00 87.50 86 ASN A CA 1
ATOM 668 C C . ASN A 1 86 ? -7.070 6.335 14.578 1.00 87.50 86 ASN A C 1
ATOM 670 O O . ASN A 1 86 ? -6.979 5.632 15.589 1.00 87.50 86 ASN A O 1
ATOM 674 N N . ARG A 1 87 ? -6.307 7.428 14.411 1.00 83.88 87 ARG A N 1
ATOM 675 C CA . ARG A 1 87 ? -5.285 7.863 15.381 1.00 83.88 87 ARG A CA 1
ATOM 676 C C . ARG A 1 87 ? -5.817 8.105 16.789 1.00 83.88 87 ARG A C 1
ATOM 678 O O . ARG A 1 87 ? -5.127 7.880 17.777 1.00 83.88 87 ARG A O 1
ATOM 685 N N . ASN A 1 88 ? -7.083 8.496 16.892 1.00 83.81 88 ASN A N 1
ATOM 686 C CA . ASN A 1 88 ? -7.789 8.664 18.161 1.00 83.81 88 ASN A CA 1
ATOM 687 C C . ASN A 1 88 ? -7.905 7.360 18.974 1.00 83.81 88 ASN A C 1
ATOM 689 O O . ASN A 1 88 ? -8.046 7.416 20.191 1.00 83.81 88 ASN A O 1
ATOM 693 N N . LYS A 1 89 ? -7.806 6.193 18.327 1.00 82.50 89 LYS A N 1
ATOM 694 C CA . LYS A 1 89 ? -7.847 4.870 18.967 1.00 82.50 89 LYS A CA 1
ATOM 695 C C . LYS A 1 89 ? -6.457 4.331 19.328 1.00 82.50 89 LYS A C 1
ATOM 697 O O . LYS A 1 89 ? -6.359 3.208 19.814 1.00 82.50 89 LYS A O 1
ATOM 702 N N . TRP A 1 90 ? -5.379 5.088 19.089 1.00 80.81 90 TRP A N 1
ATOM 703 C CA . TRP A 1 90 ? -4.013 4.649 19.408 1.00 80.81 90 TRP A CA 1
ATOM 704 C C . TRP A 1 90 ? -3.737 4.598 20.914 1.00 80.81 90 TRP A C 1
ATOM 706 O O . TRP A 1 90 ? -2.930 3.783 21.361 1.00 80.81 90 TRP A O 1
ATOM 716 N N . ARG A 1 91 ? -4.406 5.441 21.710 1.00 70.75 91 ARG A N 1
ATOM 717 C CA . ARG A 1 91 ? -4.326 5.379 23.173 1.00 70.75 91 ARG A CA 1
ATOM 718 C C . ARG A 1 91 ? -5.313 4.335 23.679 1.00 70.75 91 ARG A C 1
ATOM 720 O O . ARG A 1 91 ? -6.510 4.412 23.403 1.00 70.75 91 ARG A O 1
ATOM 727 N N . LYS A 1 92 ? -4.819 3.367 24.455 1.00 60.28 92 LYS A N 1
ATOM 728 C CA . LYS A 1 92 ? -5.694 2.551 25.301 1.00 60.28 92 LYS A CA 1
ATOM 729 C C . LYS A 1 92 ? -6.420 3.530 26.236 1.00 60.28 92 LYS A C 1
ATOM 731 O O . LYS A 1 92 ? -5.747 4.319 26.894 1.00 60.28 92 LYS A O 1
ATOM 736 N N . LYS A 1 93 ? -7.762 3.510 26.257 1.00 52.91 93 LYS A N 1
ATOM 737 C CA . LYS A 1 93 ? -8.507 4.050 27.405 1.00 52.91 93 LYS A CA 1
ATOM 738 C C . LYS A 1 93 ? -7.916 3.363 28.639 1.00 52.91 93 LYS A C 1
ATOM 740 O O . LYS A 1 93 ? -7.929 2.128 28.671 1.00 52.91 93 LYS A O 1
ATOM 745 N N . GLN A 1 94 ? -7.276 4.150 29.504 1.00 42.59 94 GLN A N 1
ATOM 746 C CA . GLN A 1 94 ? -7.063 3.763 30.895 1.00 42.59 94 GLN A CA 1
ATOM 747 C C . GLN A 1 94 ? -8.432 3.652 31.554 1.00 42.59 94 GLN A C 1
ATOM 749 O O . GLN A 1 94 ? -9.310 4.466 31.177 1.00 42.59 94 GLN A O 1
#

Sequence (94 aa):
MIISIALVVLLLTIIVSIALMLVVWKRKKTTEIQKTNYRAFFIMGISFLPLGLIFMIASFLSDIDITIGLPLFILGVGYTSIGWANRNKWRKKQ